Protein AF-A0AAV5YPJ4-F1 (afdb_monomer_lite)

Structure (mmCIF, N/CA/C/O backbone):
data_AF-A0AAV5YPJ4-F1
#
_entry.id   AF-A0AAV5YPJ4-F1
#
loop_
_atom_site.group_PDB
_atom_site.id
_atom_site.type_symbol
_atom_site.label_atom_id
_atom_site.label_alt_id
_atom_site.label_comp_id
_atom_site.label_asym_id
_atom_site.label_entity_id
_atom_site.label_seq_id
_atom_site.pdbx_PDB_ins_code
_atom_site.Cartn_x
_atom_site.Cartn_y
_atom_site.Cartn_z
_atom_site.occupancy
_atom_site.B_is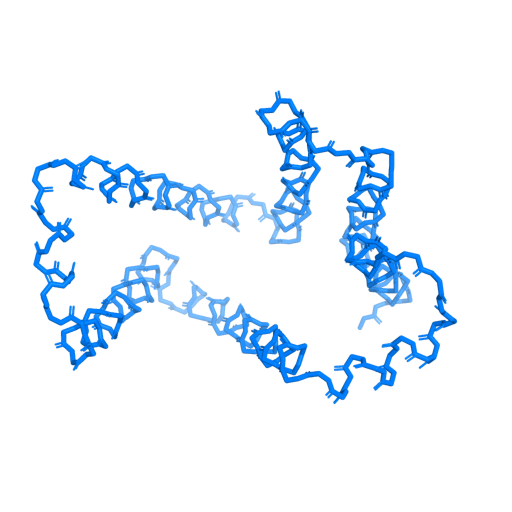o_or_equiv
_atom_site.auth_seq_id
_atom_site.auth_comp_id
_atom_site.auth_asym_id
_atom_site.auth_atom_id
_atom_site.pdbx_PDB_model_num
ATOM 1 N N . PRO A 1 1 ? 1.812 -3.650 -23.672 1.00 51.81 1 PRO A N 1
ATOM 2 C CA . PRO A 1 1 ? 2.359 -4.836 -22.966 1.00 51.81 1 PRO A CA 1
ATOM 3 C C . PRO A 1 1 ? 2.834 -5.891 -23.971 1.00 51.81 1 PRO A C 1
ATOM 5 O O . PRO A 1 1 ? 2.114 -6.160 -24.929 1.00 51.81 1 PRO A O 1
ATOM 8 N N . SER A 1 2 ? 4.025 -6.458 -23.765 1.00 66.88 2 SER A N 1
ATOM 9 C CA . SER A 1 2 ? 4.501 -7.636 -24.502 1.00 66.88 2 SER A CA 1
ATOM 10 C C . SER A 1 2 ? 3.674 -8.881 -24.120 1.00 66.88 2 SER A C 1
ATOM 12 O O . SER A 1 2 ? 2.939 -8.870 -23.126 1.00 66.88 2 SER A O 1
ATOM 14 N N . ALA A 1 3 ? 3.753 -9.963 -24.903 1.00 69.12 3 ALA A N 1
ATOM 15 C CA . ALA A 1 3 ? 2.998 -11.200 -24.648 1.00 69.12 3 ALA A CA 1
ATOM 16 C C . ALA A 1 3 ? 3.283 -11.801 -23.252 1.00 69.12 3 ALA A C 1
ATOM 18 O O . ALA A 1 3 ? 2.372 -12.289 -22.584 1.00 69.12 3 ALA A O 1
ATOM 19 N N . LEU A 1 4 ? 4.522 -11.670 -22.767 1.00 65.50 4 LEU A N 1
ATOM 20 C CA . LEU A 1 4 ? 4.935 -12.034 -21.406 1.00 65.50 4 LEU A CA 1
ATOM 21 C C . LEU A 1 4 ? 4.229 -11.199 -20.326 1.00 65.50 4 LEU A C 1
ATOM 23 O O . LEU A 1 4 ? 3.871 -11.724 -19.271 1.00 65.50 4 LEU A O 1
ATOM 27 N N . GLY A 1 5 ? 3.949 -9.925 -20.608 1.00 59.91 5 GLY A N 1
ATOM 28 C CA . GLY A 1 5 ? 3.251 -9.037 -19.682 1.00 59.91 5 GLY A CA 1
ATOM 29 C C . GLY A 1 5 ? 1.797 -9.454 -19.455 1.00 59.91 5 GLY A C 1
ATOM 30 O O . GLY A 1 5 ? 1.306 -9.416 -18.328 1.00 59.91 5 GLY A O 1
ATOM 31 N N . TRP A 1 6 ? 1.114 -9.931 -20.497 1.00 67.00 6 TRP A N 1
ATOM 32 C CA . TRP A 1 6 ? -0.244 -10.472 -20.370 1.00 67.00 6 TRP A CA 1
ATOM 33 C C . TRP A 1 6 ? -0.285 -11.773 -19.561 1.00 67.00 6 TRP A C 1
ATOM 35 O O . TRP A 1 6 ? -1.175 -11.951 -18.728 1.00 67.00 6 TRP A O 1
ATOM 45 N N . ILE A 1 7 ? 0.711 -12.646 -19.745 1.00 70.25 7 ILE A N 1
ATOM 46 C CA . ILE A 1 7 ? 0.857 -13.885 -18.966 1.00 70.25 7 ILE A CA 1
ATOM 47 C C . ILE A 1 7 ? 1.111 -13.561 -17.488 1.00 70.25 7 ILE A C 1
ATOM 49 O O . ILE A 1 7 ? 0.451 -14.122 -16.611 1.00 70.25 7 ILE A O 1
ATOM 53 N N . GLY A 1 8 ? 2.007 -12.613 -17.197 1.00 62.38 8 GLY A N 1
ATOM 54 C CA . GLY A 1 8 ? 2.295 -12.183 -15.828 1.00 62.38 8 GLY A CA 1
ATOM 55 C C . GLY A 1 8 ? 1.096 -11.522 -15.134 1.00 62.38 8 GLY A C 1
ATOM 56 O O . GLY A 1 8 ? 0.847 -11.782 -13.954 1.00 62.38 8 GLY A O 1
ATOM 57 N N . LEU A 1 9 ? 0.290 -10.745 -15.869 1.00 67.06 9 LEU A N 1
ATOM 58 C CA . LEU A 1 9 ? -0.973 -10.192 -15.367 1.00 67.06 9 LEU A CA 1
ATOM 59 C C . LEU A 1 9 ? -1.959 -11.311 -14.993 1.00 67.06 9 LEU A C 1
ATOM 61 O O . LEU A 1 9 ? -2.525 -11.297 -13.899 1.00 67.06 9 LEU A O 1
ATOM 65 N N . GLY A 1 10 ? -2.114 -12.308 -15.870 1.00 68.00 10 GLY A N 1
ATOM 66 C CA . GLY A 1 10 ? -2.970 -13.471 -15.637 1.00 68.00 10 GLY A CA 1
ATOM 67 C C . GLY A 1 10 ? -2.542 -14.289 -14.417 1.00 68.00 10 GLY A C 1
ATOM 68 O O . GLY A 1 10 ? -3.382 -14.627 -13.582 1.00 68.00 10 GLY A O 1
ATOM 69 N N . LEU A 1 11 ? -1.239 -14.545 -14.259 1.00 65.19 11 LEU A N 1
ATOM 70 C CA . LEU A 1 11 ? -0.696 -15.254 -13.095 1.00 65.19 11 LEU A CA 1
ATOM 71 C C . LEU A 1 11 ? -0.887 -14.459 -11.797 1.00 65.19 11 LEU A C 1
ATOM 73 O O . LEU A 1 11 ? -1.278 -15.024 -10.776 1.00 65.19 11 LEU A O 1
ATOM 77 N N . SER A 1 12 ? -0.649 -13.144 -11.841 1.00 63.41 12 SER A N 1
ATOM 78 C CA . SER A 1 12 ? -0.823 -12.261 -10.686 1.00 63.41 12 SER A CA 1
ATOM 79 C C . SER A 1 12 ? -2.283 -12.227 -10.229 1.00 63.41 12 SER A C 1
ATOM 81 O O . SER A 1 12 ? -2.532 -12.282 -9.028 1.00 63.41 12 SER A O 1
ATOM 83 N N . LEU A 1 13 ? -3.238 -12.172 -11.165 1.00 67.88 13 LEU A N 1
ATOM 84 C CA . LEU A 1 13 ? -4.675 -12.225 -10.875 1.00 67.88 13 LEU A CA 1
ATOM 85 C C . LEU A 1 13 ? -5.103 -13.599 -10.344 1.00 67.88 13 LEU A C 1
ATOM 87 O O . LEU A 1 13 ? -5.877 -13.687 -9.395 1.00 67.88 13 LEU A O 1
ATOM 91 N N . ALA A 1 14 ? -4.584 -14.685 -10.920 1.00 66.50 14 ALA A N 1
ATOM 92 C CA . ALA A 1 14 ? -4.878 -16.035 -10.448 1.00 66.50 14 ALA A CA 1
ATOM 93 C C . ALA A 1 14 ? -4.352 -16.269 -9.020 1.00 66.50 14 ALA A C 1
ATOM 95 O O . ALA A 1 14 ? -5.063 -16.836 -8.188 1.00 66.50 14 ALA A O 1
ATOM 96 N N . GLY A 1 15 ? -3.142 -15.785 -8.718 1.00 62.28 15 GLY A N 1
ATOM 97 C CA . GLY A 1 15 ? -2.539 -15.846 -7.387 1.00 62.28 15 GLY A CA 1
ATOM 98 C C . GLY A 1 15 ? -3.341 -15.071 -6.343 1.00 62.28 15 GLY A C 1
ATOM 99 O O . GLY A 1 15 ? -3.693 -15.634 -5.309 1.00 62.28 15 GLY A O 1
ATOM 100 N N . THR A 1 16 ? -3.714 -13.818 -6.623 1.00 64.88 16 THR A N 1
ATOM 101 C CA . THR A 1 16 ? -4.501 -12.996 -5.683 1.00 64.88 16 THR A CA 1
ATOM 102 C C . THR A 1 16 ? -5.906 -13.555 -5.449 1.00 64.88 16 THR A C 1
ATOM 104 O O . THR A 1 16 ? -6.356 -13.621 -4.305 1.00 64.88 16 THR A O 1
ATOM 107 N N . VAL A 1 17 ? -6.577 -14.052 -6.494 1.00 64.81 17 VAL A N 1
ATOM 108 C CA . VAL A 1 17 ? -7.889 -14.715 -6.371 1.00 64.81 17 VAL A CA 1
ATOM 109 C C . VAL A 1 17 ? -7.785 -16.019 -5.571 1.00 64.81 17 VAL A C 1
ATOM 111 O O . VAL A 1 17 ? -8.657 -16.313 -4.752 1.00 64.81 17 VAL A O 1
ATOM 114 N N . SER A 1 18 ? -6.707 -16.788 -5.750 1.00 62.66 18 SER A N 1
ATOM 115 C CA . SER A 1 18 ? -6.454 -18.003 -4.965 1.00 62.66 18 SER A CA 1
ATOM 116 C C . SER A 1 18 ? -6.150 -17.702 -3.492 1.00 62.66 18 SER A C 1
ATOM 118 O O . SER A 1 18 ? -6.506 -18.497 -2.621 1.00 62.66 18 SER A O 1
ATOM 120 N N . LEU A 1 19 ? -5.518 -16.559 -3.206 1.00 59.16 19 LEU A N 1
ATOM 121 C CA . LEU A 1 19 ? -5.227 -16.092 -1.847 1.00 59.16 19 LEU A CA 1
ATOM 122 C C . LEU A 1 19 ? -6.514 -15.659 -1.118 1.00 59.16 19 LEU A C 1
ATOM 124 O O . LEU A 1 19 ? -6.645 -15.872 0.084 1.00 59.16 19 LEU A O 1
ATOM 128 N N . SER A 1 20 ? -7.476 -15.097 -1.860 1.00 60.34 20 SER A N 1
ATOM 129 C CA . SER A 1 20 ? -8.754 -14.580 -1.348 1.00 60.34 20 SER A CA 1
ATOM 130 C C . SER A 1 20 ? -9.862 -15.646 -1.219 1.00 60.34 20 SER A C 1
ATOM 132 O O . SER A 1 20 ? -10.765 -15.510 -0.398 1.00 60.34 20 SER A O 1
ATOM 134 N N . GLY A 1 21 ? -9.814 -16.736 -1.994 1.00 51.88 21 GLY A N 1
ATOM 135 C CA . GLY A 1 21 ? -10.927 -17.689 -2.095 1.00 51.88 21 GLY A CA 1
ATOM 136 C C . GLY A 1 21 ? -10.887 -18.874 -1.124 1.00 51.88 21 GLY A C 1
ATOM 137 O O . GLY A 1 21 ? -10.035 -19.753 -1.263 1.00 51.88 21 GLY A O 1
ATOM 138 N N . GLY A 1 22 ? -11.863 -18.932 -0.208 1.00 47.38 22 GLY A N 1
ATOM 139 C CA . GLY A 1 22 ? -12.386 -20.159 0.414 1.00 47.38 22 GLY A CA 1
ATOM 140 C C . GLY A 1 22 ? -13.185 -21.025 -0.580 1.00 47.38 22 GLY A C 1
ATOM 141 O O . GLY A 1 22 ? -13.524 -20.576 -1.677 1.00 47.38 22 GLY A O 1
ATOM 142 N N . GLY A 1 23 ? -13.400 -22.297 -0.232 1.00 46.81 23 GLY A N 1
ATOM 143 C CA . GLY A 1 23 ? -13.840 -23.362 -1.146 1.00 46.81 23 GLY A CA 1
ATOM 144 C C . GLY A 1 23 ? -15.261 -23.240 -1.724 1.00 46.81 23 GLY A C 1
ATOM 145 O O . GLY A 1 23 ? -16.127 -22.590 -1.152 1.00 46.81 23 GLY A O 1
ATOM 146 N N . GLY A 1 24 ? -15.494 -23.926 -2.857 1.00 47.31 24 GLY A N 1
ATOM 147 C CA . GLY A 1 24 ? -16.826 -24.462 -3.191 1.00 47.31 24 GLY A CA 1
ATOM 148 C C . GLY A 1 24 ? -17.651 -23.866 -4.345 1.00 47.31 24 GLY A C 1
ATOM 149 O O . GLY A 1 24 ? -18.843 -24.134 -4.389 1.00 47.31 24 GLY A O 1
ATOM 150 N N . GLY A 1 25 ? -17.101 -23.100 -5.300 1.00 44.03 25 GLY A N 1
ATOM 151 C CA . GLY A 1 25 ? -17.899 -22.629 -6.456 1.00 44.03 25 GLY A CA 1
ATOM 152 C C . GLY A 1 25 ? -17.075 -22.235 -7.685 1.00 44.03 25 GLY A C 1
ATOM 153 O O . GLY A 1 25 ? -16.005 -21.636 -7.549 1.00 44.03 25 GLY A O 1
ATOM 154 N N . GLY A 1 26 ? -17.538 -22.590 -8.889 1.00 56.69 26 GLY A N 1
ATOM 155 C CA . GLY A 1 26 ? -16.835 -22.361 -10.164 1.00 56.69 26 GLY A CA 1
ATOM 156 C C . GLY A 1 26 ? -16.427 -20.897 -10.420 1.00 56.69 26 GLY A C 1
ATOM 157 O O . GLY A 1 26 ? -17.047 -19.966 -9.905 1.00 56.69 26 GLY A O 1
ATOM 158 N N . ARG A 1 27 ? -15.370 -20.683 -11.228 1.00 59.31 27 ARG A N 1
ATOM 159 C CA . ARG A 1 27 ? -14.720 -19.364 -11.446 1.00 59.31 27 ARG A CA 1
ATOM 160 C C . ARG A 1 27 ? -15.693 -18.265 -11.903 1.00 59.31 27 ARG A C 1
ATOM 162 O O . ARG A 1 27 ? -15.619 -17.150 -11.396 1.00 59.31 27 ARG A O 1
ATOM 169 N N . LEU A 1 28 ? -16.631 -18.584 -12.799 1.00 56.44 28 LEU A N 1
ATOM 170 C CA . LEU A 1 28 ? -17.643 -17.634 -13.288 1.00 56.44 28 LEU A CA 1
ATOM 171 C C . LEU A 1 28 ? -18.711 -17.286 -12.239 1.00 56.44 28 LEU A C 1
ATOM 173 O O . LEU A 1 28 ? -19.116 -16.130 -12.142 1.00 56.44 28 LEU A O 1
ATOM 177 N N . GLY A 1 29 ? -19.130 -18.253 -11.417 1.00 57.62 29 GLY A N 1
ATOM 178 C CA . GLY A 1 29 ? -20.077 -18.012 -10.322 1.00 57.62 29 GLY A CA 1
ATOM 179 C C . GLY A 1 29 ? -19.482 -17.119 -9.232 1.00 57.62 29 GLY A C 1
ATOM 180 O O . GLY A 1 29 ? -20.162 -16.241 -8.711 1.00 57.62 29 GLY A O 1
ATOM 181 N N . ARG A 1 30 ? -18.180 -17.273 -8.954 1.00 61.81 30 ARG A N 1
ATOM 182 C CA . ARG A 1 30 ? -17.435 -16.411 -8.024 1.00 61.81 30 ARG A CA 1
ATOM 183 C C . ARG A 1 30 ? -17.273 -14.979 -8.532 1.00 61.81 30 ARG A C 1
ATOM 185 O O . ARG A 1 30 ? -17.474 -14.054 -7.754 1.00 61.81 30 ARG A O 1
ATOM 192 N N . LEU A 1 31 ? -16.962 -14.789 -9.817 1.00 61.84 31 LEU A N 1
ATOM 193 C CA . LEU A 1 31 ? -16.889 -13.454 -10.427 1.00 61.84 31 LEU A CA 1
ATOM 194 C C . LEU A 1 31 ? -18.243 -12.741 -10.366 1.00 61.84 31 LEU A C 1
ATOM 196 O O . LEU A 1 31 ? -18.314 -11.592 -9.946 1.00 61.84 31 LEU A O 1
ATOM 200 N N . ARG A 1 32 ? -19.333 -13.439 -10.697 1.00 60.00 32 ARG A N 1
ATOM 201 C CA . ARG A 1 32 ? -20.683 -12.863 -10.625 1.00 60.00 32 ARG A CA 1
ATOM 202 C C . ARG A 1 32 ? -21.111 -12.552 -9.184 1.00 60.00 32 ARG A C 1
ATOM 204 O O . ARG A 1 32 ? -21.736 -11.525 -8.947 1.00 60.00 32 ARG A O 1
ATOM 211 N N . ALA A 1 33 ? -20.728 -13.393 -8.221 1.00 61.75 33 ALA A N 1
ATOM 212 C CA . ALA A 1 33 ? -20.980 -13.163 -6.798 1.00 61.75 33 ALA A CA 1
ATOM 213 C C . ALA A 1 33 ? -20.145 -12.008 -6.210 1.00 61.75 33 ALA A C 1
ATOM 215 O O . ALA A 1 33 ? -20.630 -11.312 -5.323 1.00 61.75 33 ALA A O 1
ATOM 216 N N . LEU A 1 34 ? -18.926 -11.772 -6.713 1.00 62.06 34 LEU A N 1
ATOM 217 C CA . LEU A 1 34 ? -18.099 -10.614 -6.350 1.00 62.06 34 LEU A CA 1
ATOM 218 C C . LEU A 1 34 ? -18.780 -9.301 -6.750 1.00 62.06 34 LEU A C 1
ATOM 220 O O . LEU A 1 34 ? -18.903 -8.413 -5.919 1.00 62.06 34 LEU A O 1
ATOM 224 N N . PHE A 1 35 ? -19.317 -9.202 -7.970 1.00 65.38 35 PHE A N 1
ATOM 225 C CA . PHE A 1 35 ? -20.048 -8.003 -8.410 1.00 65.38 35 PHE A CA 1
ATOM 226 C C . PHE A 1 35 ? -21.388 -7.782 -7.690 1.00 65.38 35 PHE A C 1
ATOM 228 O O . PHE A 1 35 ? -21.948 -6.694 -7.766 1.00 65.38 35 PHE A O 1
ATOM 235 N N . SER A 1 36 ? -21.902 -8.788 -6.978 1.00 67.19 36 SER A N 1
ATOM 236 C CA . SER A 1 36 ? -23.133 -8.673 -6.191 1.00 67.19 36 SER A CA 1
ATOM 237 C C . SER A 1 36 ? -22.892 -8.237 -4.741 1.00 67.19 36 SER A C 1
ATOM 239 O O . SER A 1 36 ? -23.856 -7.928 -4.041 1.00 67.19 36 SER A O 1
ATOM 241 N N . ARG A 1 37 ? -21.641 -8.246 -4.257 1.00 68.81 37 ARG A N 1
ATOM 242 C CA . ARG A 1 37 ? -21.294 -7.882 -2.876 1.00 68.81 37 ARG A CA 1
ATOM 243 C C . ARG A 1 37 ? -20.768 -6.454 -2.821 1.00 68.81 37 ARG A C 1
ATOM 245 O O . ARG A 1 37 ? -19.800 -6.126 -3.500 1.00 68.81 37 ARG A O 1
ATOM 252 N N . ARG A 1 38 ? -21.369 -5.626 -1.965 1.00 70.44 38 ARG A N 1
ATOM 253 C CA . ARG A 1 38 ? -20.996 -4.213 -1.805 1.00 70.44 38 ARG A CA 1
ATOM 254 C C . ARG A 1 38 ? -19.538 -4.052 -1.359 1.00 70.44 38 ARG A C 1
ATOM 256 O O . ARG A 1 38 ? -18.799 -3.334 -2.014 1.00 70.44 38 ARG A O 1
ATOM 263 N N . ASP A 1 39 ? -19.089 -4.865 -0.404 1.00 68.62 39 ASP A N 1
ATOM 264 C CA . ASP A 1 39 ? -17.697 -4.872 0.079 1.00 68.62 39 ASP A CA 1
ATOM 265 C C . ASP A 1 39 ? -16.675 -5.191 -1.028 1.00 68.62 39 ASP A C 1
ATOM 267 O O . ASP A 1 39 ? -15.555 -4.682 -1.040 1.00 68.62 39 ASP A O 1
ATOM 271 N N . ALA A 1 40 ? -17.052 -6.046 -1.984 1.00 66.69 40 ALA A N 1
ATOM 272 C CA . ALA A 1 40 ? -16.196 -6.395 -3.113 1.00 66.69 40 ALA A CA 1
ATOM 273 C C . ALA A 1 40 ? -16.149 -5.275 -4.163 1.00 66.69 40 ALA A C 1
ATOM 275 O O . ALA A 1 40 ? -15.104 -5.067 -4.780 1.00 66.69 40 ALA A O 1
ATOM 276 N N . LEU A 1 41 ? -17.247 -4.535 -4.341 1.00 72.56 41 LEU A N 1
ATOM 277 C CA . LEU A 1 41 ? -17.272 -3.327 -5.167 1.00 72.56 41 LEU A CA 1
ATOM 278 C C . LEU A 1 41 ? -16.463 -2.195 -4.525 1.00 72.56 41 LEU A C 1
ATOM 280 O O . LEU A 1 41 ? -15.727 -1.520 -5.238 1.00 72.56 41 LEU A O 1
ATOM 284 N N . ASP A 1 42 ? -16.520 -2.043 -3.201 1.00 73.62 42 ASP A N 1
ATOM 285 C CA . ASP A 1 42 ? -15.703 -1.071 -2.465 1.00 73.62 42 ASP A CA 1
ATOM 286 C C . ASP A 1 42 ? -14.210 -1.402 -2.593 1.00 73.62 42 ASP A C 1
ATOM 288 O O . ASP A 1 42 ? -13.398 -0.527 -2.893 1.00 73.62 42 ASP A O 1
ATOM 292 N N . ALA A 1 43 ? -13.839 -2.681 -2.470 1.00 69.62 43 ALA A N 1
ATOM 293 C CA . ALA A 1 43 ? -12.469 -3.137 -2.695 1.00 69.62 43 ALA A CA 1
ATOM 294 C C . ALA A 1 43 ? -12.006 -2.935 -4.150 1.00 69.62 43 ALA A C 1
ATOM 296 O O . ALA A 1 43 ? -10.854 -2.568 -4.386 1.00 69.62 43 ALA A O 1
ATOM 297 N N . LEU A 1 44 ? -12.888 -3.149 -5.133 1.00 71.38 44 LEU A N 1
ATOM 298 C CA . LEU A 1 44 ? -12.590 -2.906 -6.546 1.00 71.38 44 LEU A CA 1
ATOM 299 C C . LEU A 1 44 ? -12.419 -1.408 -6.833 1.00 71.38 44 LEU A C 1
ATOM 301 O O . LEU A 1 44 ? -11.478 -1.022 -7.526 1.00 71.38 44 LEU A O 1
ATOM 305 N N . GLY A 1 45 ? -13.290 -0.572 -6.267 1.00 72.38 45 GLY A N 1
ATOM 306 C CA . GLY A 1 45 ? -13.180 0.882 -6.324 1.00 72.38 45 GLY A CA 1
ATOM 307 C C . GLY A 1 45 ? -11.866 1.355 -5.710 1.00 72.38 45 GLY A C 1
ATOM 308 O O . GLY A 1 45 ? -11.109 2.075 -6.357 1.00 72.38 45 GLY A O 1
ATOM 309 N N . ALA A 1 46 ? -11.532 0.868 -4.513 1.00 73.56 46 ALA A N 1
ATOM 310 C CA . ALA A 1 46 ? -10.258 1.151 -3.861 1.00 73.56 46 ALA A CA 1
ATOM 311 C C . ALA A 1 46 ? -9.067 0.716 -4.725 1.00 73.56 46 ALA A C 1
ATOM 313 O O . ALA A 1 46 ? -8.131 1.490 -4.900 1.00 73.56 46 ALA A O 1
ATOM 314 N N . ALA A 1 47 ? -9.105 -0.478 -5.324 1.00 68.94 47 ALA A N 1
ATOM 315 C CA . ALA A 1 47 ? -8.042 -0.955 -6.206 1.00 68.94 47 ALA A CA 1
ATOM 316 C C . ALA A 1 47 ? -7.871 -0.070 -7.452 1.00 68.94 47 ALA A C 1
ATOM 318 O O . ALA A 1 47 ? -6.740 0.213 -7.851 1.00 68.94 47 ALA A O 1
ATOM 319 N N . PHE A 1 48 ? -8.971 0.401 -8.045 1.00 74.88 48 PHE A N 1
ATOM 320 C CA . PHE A 1 48 ? -8.938 1.333 -9.170 1.00 74.88 48 PHE A CA 1
ATOM 321 C C . PHE A 1 48 ? -8.321 2.679 -8.770 1.00 74.88 48 PHE A C 1
ATOM 323 O O . PHE A 1 48 ? -7.375 3.133 -9.414 1.00 74.88 48 PHE A O 1
ATOM 330 N N . PHE A 1 49 ? -8.800 3.286 -7.679 1.00 74.19 49 PHE A N 1
ATOM 331 C CA . PHE A 1 49 ? -8.276 4.564 -7.193 1.00 74.19 49 PHE A CA 1
ATOM 332 C C . PHE A 1 49 ? -6.815 4.463 -6.758 1.00 74.19 49 PHE A C 1
ATOM 334 O O . PHE A 1 49 ? -6.034 5.348 -7.087 1.00 74.19 49 PHE A O 1
ATOM 341 N N . LEU A 1 50 ? -6.415 3.374 -6.096 1.00 70.62 50 LEU A N 1
ATOM 342 C CA . LEU A 1 50 ? -5.018 3.119 -5.734 1.00 70.62 50 LEU A CA 1
ATOM 343 C C . LEU A 1 50 ? -4.134 2.926 -6.972 1.00 70.62 50 LEU A C 1
ATOM 345 O O . LEU A 1 50 ? -3.005 3.410 -7.000 1.00 70.62 50 LEU A O 1
ATOM 349 N N . GLY A 1 51 ? -4.636 2.256 -8.013 1.00 67.00 51 GLY A N 1
ATOM 350 C CA . GLY A 1 51 ? -3.928 2.116 -9.286 1.00 67.00 51 GLY A CA 1
ATOM 351 C C . GLY A 1 51 ? -3.741 3.455 -10.005 1.00 67.00 51 GLY A C 1
ATOM 352 O O . GLY A 1 51 ? -2.650 3.749 -10.491 1.00 67.00 51 GLY A O 1
ATOM 353 N N . PHE A 1 52 ? -4.785 4.286 -10.032 1.00 73.88 52 PHE A N 1
ATOM 354 C CA . PHE A 1 52 ? -4.718 5.640 -10.578 1.00 73.88 52 PHE A CA 1
ATOM 355 C C . PHE A 1 52 ? -3.768 6.531 -9.768 1.00 73.88 52 PHE A C 1
ATOM 357 O O . PHE A 1 52 ? -2.903 7.191 -10.343 1.00 73.88 52 PHE A O 1
ATOM 364 N N . LEU A 1 53 ? -3.870 6.488 -8.436 1.00 74.25 53 LEU A N 1
ATOM 365 C CA . LEU A 1 53 ? -2.994 7.214 -7.523 1.00 74.25 53 LEU A CA 1
ATOM 366 C C . LEU A 1 53 ? -1.530 6.836 -7.753 1.00 74.25 53 LEU A C 1
ATOM 368 O O . LEU A 1 53 ? -0.707 7.727 -7.880 1.00 74.25 53 LEU A O 1
ATOM 372 N N . ALA A 1 54 ? -1.211 5.555 -7.950 1.00 67.62 54 ALA A N 1
ATOM 373 C CA . ALA A 1 54 ? 0.156 5.124 -8.247 1.00 67.62 54 ALA A CA 1
ATOM 374 C C . ALA A 1 54 ? 0.718 5.723 -9.557 1.00 67.62 54 ALA A C 1
ATOM 376 O O . ALA A 1 54 ? 1.924 5.966 -9.670 1.00 67.62 54 ALA A O 1
ATOM 377 N N . ALA A 1 55 ? -0.131 5.973 -10.561 1.00 70.69 55 ALA A N 1
ATOM 378 C CA . ALA A 1 55 ? 0.280 6.655 -11.789 1.00 70.69 55 ALA A CA 1
ATOM 379 C C . ALA A 1 55 ? 0.527 8.155 -11.549 1.00 70.69 55 ALA A C 1
ATOM 381 O O . ALA A 1 55 ? 1.518 8.702 -12.043 1.00 70.69 55 ALA A O 1
ATOM 382 N N . VAL A 1 56 ? -0.335 8.796 -10.753 1.00 73.50 56 VAL A N 1
ATOM 383 C CA . VAL A 1 56 ? -0.168 10.189 -10.309 1.00 73.50 56 VAL A CA 1
ATOM 384 C C . VAL A 1 56 ? 1.093 10.340 -9.455 1.00 73.50 56 VAL A C 1
ATOM 386 O O . VAL A 1 56 ? 1.872 11.259 -9.699 1.00 73.50 56 VAL A O 1
ATOM 389 N N . ASP A 1 57 ? 1.357 9.396 -8.550 1.00 68.50 57 ASP A N 1
ATOM 390 C CA . ASP A 1 57 ? 2.543 9.353 -7.694 1.00 68.50 57 ASP A CA 1
ATOM 391 C C . ASP A 1 57 ? 3.823 9.343 -8.516 1.00 68.50 57 ASP A C 1
ATOM 393 O O . ASP A 1 57 ? 4.739 10.132 -8.282 1.00 68.50 57 ASP A O 1
ATOM 397 N N . ARG A 1 58 ? 3.874 8.486 -9.539 1.00 68.44 58 ARG A N 1
ATOM 398 C CA . ARG A 1 58 ? 5.019 8.431 -10.448 1.00 68.44 58 ARG A CA 1
ATOM 399 C C . ARG A 1 58 ? 5.199 9.743 -11.208 1.00 68.44 58 ARG A C 1
ATOM 401 O O . ARG A 1 58 ? 6.325 10.217 -11.340 1.00 68.44 58 ARG A O 1
ATOM 408 N N . TYR A 1 59 ? 4.116 10.317 -11.725 1.00 73.50 59 TYR A N 1
ATOM 409 C CA . TYR A 1 59 ? 4.171 11.586 -12.449 1.00 73.50 59 TYR A CA 1
ATOM 410 C C . TYR A 1 59 ? 4.649 12.737 -11.548 1.00 73.50 59 TYR A C 1
ATOM 412 O O . TYR A 1 59 ? 5.525 13.506 -11.943 1.00 73.50 59 TYR A O 1
ATOM 420 N N . GLY A 1 60 ? 4.127 12.822 -10.323 1.00 68.12 60 GLY A N 1
ATOM 421 C CA . GLY A 1 60 ? 4.512 13.823 -9.332 1.00 68.12 60 GLY A CA 1
ATOM 422 C C . GLY A 1 60 ? 5.966 13.676 -8.886 1.00 68.12 60 GLY A C 1
ATOM 423 O O . GLY A 1 60 ? 6.719 14.650 -8.929 1.00 68.12 60 GLY A O 1
ATOM 424 N N . ALA A 1 61 ? 6.403 12.456 -8.564 1.00 67.06 61 ALA A N 1
ATOM 425 C CA . ALA A 1 61 ? 7.782 12.179 -8.162 1.00 67.06 61 ALA A CA 1
ATOM 426 C C . ALA A 1 61 ? 8.812 12.570 -9.239 1.00 67.06 61 ALA A C 1
ATOM 428 O O . ALA A 1 61 ? 9.890 13.059 -8.904 1.00 67.06 61 ALA A O 1
ATOM 429 N N . LEU A 1 62 ? 8.476 12.408 -10.526 1.00 72.38 62 LEU A N 1
ATOM 430 C CA . LEU A 1 62 ? 9.342 12.802 -11.644 1.00 72.38 62 LEU A CA 1
ATOM 431 C C . LEU A 1 62 ? 9.387 14.321 -11.884 1.00 72.38 62 LEU A C 1
ATOM 433 O O . LEU A 1 62 ? 10.367 14.813 -12.434 1.00 72.38 62 LEU A O 1
ATOM 437 N N . ARG A 1 63 ? 8.342 15.066 -11.502 1.00 76.38 63 ARG A N 1
ATOM 438 C CA . ARG A 1 63 ? 8.218 16.512 -11.767 1.00 76.38 63 ARG A CA 1
ATOM 439 C C . ARG A 1 63 ? 8.792 17.389 -10.657 1.00 76.38 63 ARG A C 1
ATOM 441 O O . ARG A 1 63 ? 9.440 18.382 -10.961 1.00 76.38 63 ARG A O 1
ATOM 448 N N . ILE A 1 64 ? 8.519 17.054 -9.396 1.00 74.12 64 ILE A N 1
ATOM 449 C CA . ILE A 1 64 ? 8.874 17.891 -8.232 1.00 74.12 64 ILE A CA 1
ATOM 450 C C . ILE A 1 64 ? 9.919 17.248 -7.313 1.00 74.12 64 ILE A C 1
ATOM 452 O O . ILE A 1 64 ? 10.306 17.830 -6.299 1.00 74.12 64 ILE A O 1
ATOM 456 N N . GLY A 1 65 ? 10.407 16.066 -7.689 1.00 70.69 65 GLY A N 1
ATOM 457 C CA . GLY A 1 65 ? 11.373 15.297 -6.921 1.00 70.69 65 GLY A CA 1
ATOM 458 C C . GLY A 1 65 ? 10.697 14.374 -5.895 1.00 70.69 65 GLY A C 1
ATOM 459 O O . GLY A 1 65 ? 9.686 14.748 -5.291 1.00 70.69 65 GLY A O 1
ATOM 460 N N . PRO A 1 66 ? 11.254 13.174 -5.647 1.00 68.19 66 PRO A N 1
ATOM 461 C CA . PRO A 1 66 ? 10.658 12.199 -4.738 1.00 68.19 66 PRO A CA 1
ATOM 462 C C . PRO A 1 66 ? 10.423 12.683 -3.293 1.00 68.19 66 PRO A C 1
ATOM 464 O O . PRO A 1 66 ? 9.324 12.458 -2.787 1.00 68.19 66 PRO A O 1
ATOM 467 N N . PRO A 1 67 ? 11.367 13.365 -2.608 1.00 70.31 67 PRO A N 1
ATOM 468 C CA . PRO A 1 67 ? 11.143 13.773 -1.219 1.00 70.31 67 PRO A CA 1
ATOM 469 C C . PRO A 1 67 ? 10.067 14.860 -1.102 1.00 70.31 67 PRO A C 1
ATOM 471 O O . PRO A 1 67 ? 9.215 14.784 -0.220 1.00 70.31 67 PRO A O 1
ATOM 474 N N . SER A 1 68 ? 10.044 15.823 -2.027 1.00 73.44 68 SER A N 1
ATOM 475 C CA . SER A 1 68 ? 9.040 16.891 -2.060 1.00 73.44 68 SER A CA 1
ATOM 476 C C . SER A 1 68 ? 7.641 16.338 -2.334 1.00 73.44 68 SER A C 1
ATOM 478 O O . SER A 1 68 ? 6.681 16.727 -1.672 1.00 73.44 68 SER A O 1
ATOM 480 N N . TYR A 1 69 ? 7.526 15.381 -3.264 1.00 74.94 69 TYR A N 1
ATOM 481 C CA . TYR A 1 69 ? 6.255 14.724 -3.561 1.00 74.94 69 TYR A CA 1
ATOM 482 C C . TYR A 1 69 ? 5.701 13.972 -2.348 1.00 74.94 69 TYR A C 1
ATOM 484 O O . TYR A 1 69 ? 4.531 14.137 -2.015 1.00 74.94 69 TYR A O 1
ATOM 492 N N . LEU A 1 70 ? 6.537 13.193 -1.654 1.00 72.19 70 LEU A N 1
ATOM 493 C CA . LEU A 1 70 ? 6.111 12.447 -0.469 1.00 72.19 70 LEU A CA 1
ATOM 494 C C . LEU A 1 70 ? 5.602 13.366 0.641 1.00 72.19 70 LEU A C 1
ATOM 496 O O . LEU A 1 70 ? 4.583 13.059 1.254 1.00 72.19 70 LEU A O 1
ATOM 500 N N . VAL A 1 7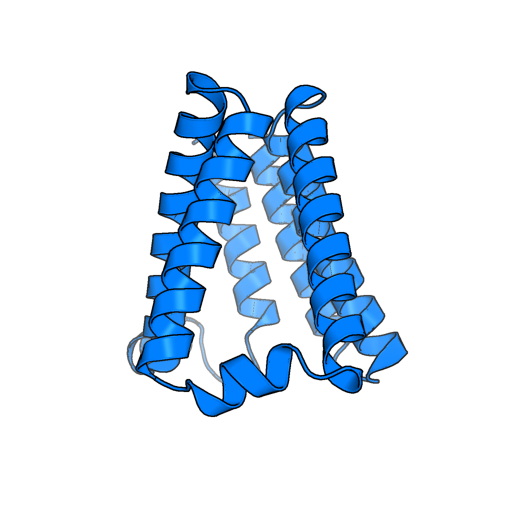1 ? 6.279 14.491 0.886 1.00 79.12 71 VAL A N 1
ATOM 501 C CA . VAL A 1 71 ? 5.851 15.466 1.900 1.00 79.12 71 VAL A CA 1
ATOM 502 C C . VAL A 1 71 ? 4.498 16.071 1.527 1.00 79.12 71 VAL A C 1
ATOM 504 O O . VAL A 1 71 ? 3.607 16.129 2.3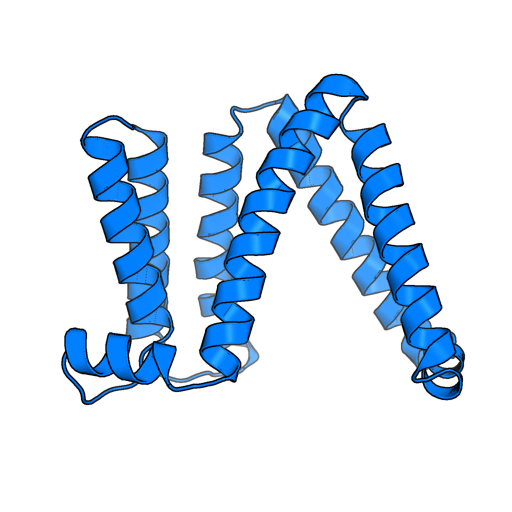72 1.00 79.12 71 VAL A O 1
ATOM 507 N N . CYS A 1 72 ? 4.300 16.461 0.265 1.00 77.75 72 CYS A N 1
ATOM 508 C CA . CYS A 1 72 ? 3.024 17.009 -0.192 1.00 77.75 72 CYS A CA 1
ATOM 509 C C . CYS A 1 72 ? 1.894 15.968 -0.170 1.00 77.75 72 CYS A C 1
ATOM 511 O O . CYS A 1 72 ? 0.800 16.268 0.305 1.00 77.75 72 CYS A O 1
ATOM 513 N N . ALA A 1 73 ? 2.145 14.749 -0.649 1.00 76.06 73 ALA A N 1
ATOM 514 C CA . ALA A 1 73 ? 1.142 13.692 -0.736 1.00 76.06 73 ALA A CA 1
ATOM 515 C C . ALA A 1 73 ? 0.744 13.168 0.651 1.00 76.06 73 ALA A C 1
ATOM 517 O O . ALA A 1 73 ? -0.443 13.121 0.974 1.00 76.06 73 ALA A O 1
ATOM 518 N N . HIS A 1 74 ? 1.717 12.834 1.505 1.00 77.69 74 HIS A N 1
ATOM 519 C CA . HIS A 1 74 ? 1.432 12.371 2.864 1.00 77.69 74 HIS A CA 1
ATOM 520 C C . HIS A 1 74 ? 0.939 13.500 3.769 1.00 77.69 74 HIS A C 1
ATOM 522 O O . HIS A 1 74 ? 0.052 13.260 4.582 1.00 77.69 74 HIS A O 1
ATOM 528 N N . GLY A 1 75 ? 1.443 14.726 3.606 1.00 79.81 75 GLY A N 1
ATOM 529 C CA . GLY A 1 75 ? 0.940 15.898 4.325 1.00 79.81 75 GLY A CA 1
ATOM 530 C C . GLY A 1 75 ? -0.502 16.234 3.945 1.00 79.81 75 GLY A C 1
ATOM 531 O O . GLY A 1 75 ? -1.335 16.455 4.821 1.00 79.81 75 GLY A O 1
ATOM 532 N N . GLY A 1 76 ? -0.830 16.187 2.650 1.00 81.88 76 GLY A N 1
ATOM 533 C CA . GLY A 1 76 ? -2.195 16.368 2.158 1.00 81.88 76 GLY A CA 1
ATOM 534 C C . GLY A 1 76 ? -3.139 15.270 2.648 1.00 81.88 76 GLY A C 1
ATOM 535 O O . GLY A 1 76 ? -4.208 15.571 3.178 1.00 81.88 76 GLY A O 1
ATOM 536 N N . ALA A 1 77 ? -2.726 14.003 2.550 1.00 81.06 77 ALA A N 1
ATOM 537 C CA . ALA A 1 77 ? -3.502 12.873 3.059 1.00 81.06 77 ALA A CA 1
ATOM 538 C C . ALA A 1 77 ? -3.725 12.965 4.577 1.00 81.06 77 ALA A C 1
ATOM 540 O O . ALA A 1 77 ? -4.842 12.743 5.038 1.00 81.06 77 ALA A O 1
ATOM 541 N N . ALA A 1 78 ? -2.699 13.346 5.345 1.00 81.75 78 ALA A N 1
ATOM 542 C CA . ALA A 1 78 ? -2.811 13.565 6.784 1.00 81.75 78 ALA A CA 1
ATOM 543 C C . ALA A 1 78 ? -3.770 14.718 7.109 1.00 81.75 78 ALA A C 1
ATOM 545 O O . ALA A 1 78 ? -4.592 14.583 8.010 1.00 81.75 78 ALA A O 1
ATOM 546 N N . GLY A 1 79 ? -3.718 15.818 6.352 1.00 84.31 79 GLY A N 1
ATOM 547 C CA . GLY A 1 79 ? -4.633 16.949 6.512 1.00 84.31 79 GLY A CA 1
ATOM 548 C C . GLY A 1 79 ? -6.089 16.561 6.262 1.00 84.31 79 GLY A C 1
ATOM 549 O O . GLY A 1 79 ? -6.952 16.832 7.094 1.00 84.31 79 GLY A O 1
ATOM 550 N N . VAL A 1 80 ? -6.367 15.864 5.157 1.00 83.81 80 VAL A N 1
ATOM 551 C CA . VAL A 1 80 ? -7.722 15.381 4.842 1.00 83.81 80 VAL A CA 1
ATOM 552 C C . VAL A 1 80 ? -8.197 14.369 5.885 1.00 83.81 80 VAL A C 1
ATOM 554 O O . VAL A 1 80 ? -9.316 14.486 6.378 1.00 83.81 80 VAL A O 1
ATOM 557 N N . ALA A 1 81 ? -7.351 13.412 6.274 1.00 82.56 81 ALA A N 1
ATOM 558 C CA . ALA A 1 81 ? -7.686 12.429 7.301 1.00 82.56 81 ALA A CA 1
ATOM 559 C C . ALA A 1 81 ? -7.962 13.088 8.662 1.00 82.56 81 ALA A C 1
ATOM 561 O O . ALA A 1 81 ? -8.912 12.702 9.338 1.00 82.56 81 ALA A O 1
ATOM 562 N N . ALA A 1 82 ? -7.190 14.111 9.041 1.00 82.38 82 ALA A N 1
ATOM 563 C CA . ALA A 1 82 ? -7.414 14.879 10.262 1.00 82.38 82 ALA A CA 1
ATOM 564 C C . ALA A 1 82 ? -8.731 15.663 10.208 1.00 82.38 82 ALA A C 1
ATOM 566 O O . ALA A 1 82 ? -9.488 15.636 11.173 1.00 82.38 82 ALA A O 1
ATOM 567 N N . LEU A 1 83 ? -9.049 16.306 9.079 1.00 86.00 83 LEU A N 1
ATOM 568 C CA . LEU A 1 83 ? -10.325 17.005 8.892 1.00 86.00 83 LEU A CA 1
ATOM 569 C C . LEU A 1 83 ? -11.515 16.050 9.002 1.00 86.00 83 LEU A C 1
ATOM 571 O O . LEU A 1 83 ? -12.482 16.355 9.697 1.00 86.00 83 LEU A O 1
ATOM 575 N N . VAL A 1 84 ? -11.430 14.880 8.365 1.00 86.38 84 VAL A N 1
ATOM 576 C CA . VAL A 1 84 ? -12.462 13.843 8.469 1.00 86.38 84 VAL A CA 1
ATOM 577 C C . VAL A 1 84 ? -12.587 13.368 9.914 1.00 86.38 84 VAL A C 1
ATOM 579 O O . VAL A 1 84 ? -13.688 13.376 10.452 1.00 86.38 84 VAL A O 1
ATOM 582 N N . ALA A 1 85 ? -11.477 13.035 10.576 1.00 83.94 85 ALA A N 1
ATOM 583 C CA . ALA A 1 85 ? -11.485 12.569 11.959 1.00 83.94 85 ALA A CA 1
ATOM 584 C C . ALA A 1 85 ? -12.058 13.612 12.932 1.00 83.94 85 ALA A C 1
ATOM 586 O O . ALA A 1 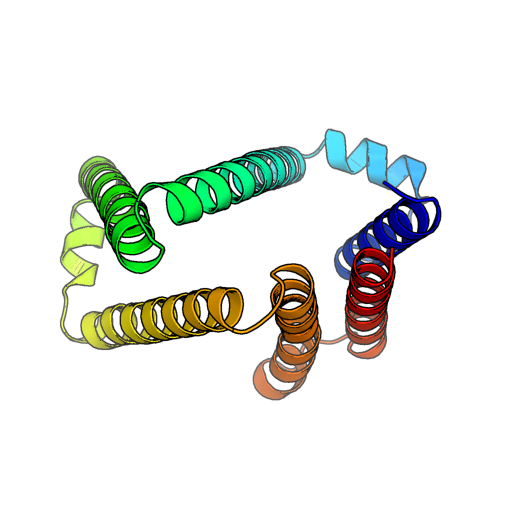85 ? -12.804 13.248 13.841 1.00 83.94 85 ALA A O 1
ATOM 587 N N . LEU A 1 86 ? -11.763 14.899 12.724 1.00 84.94 86 LEU A N 1
ATOM 588 C CA . LEU A 1 86 ? -12.333 16.007 13.492 1.00 84.94 86 LEU A CA 1
ATOM 589 C C . LEU A 1 86 ? -13.835 16.184 13.228 1.00 84.94 86 LEU A C 1
ATOM 591 O O . LEU A 1 86 ? -14.579 16.485 14.157 1.00 84.94 86 LEU A O 1
ATOM 595 N N . ALA A 1 87 ? -14.291 15.973 11.991 1.00 86.88 87 ALA A N 1
ATOM 596 C CA . ALA A 1 87 ? -15.697 16.108 11.618 1.00 86.88 87 ALA A CA 1
ATOM 597 C C . ALA A 1 87 ? -16.563 14.919 12.071 1.00 86.88 87 ALA A C 1
ATOM 599 O O . ALA A 1 87 ? -17.714 15.114 12.457 1.00 86.88 87 ALA A O 1
ATOM 600 N N . THR A 1 88 ? -16.036 13.691 12.035 1.00 86.69 88 THR A N 1
ATOM 601 C CA . THR A 1 88 ? -16.811 12.471 12.325 1.00 86.69 88 THR A CA 1
ATOM 602 C C . THR A 1 88 ? -16.614 11.950 13.742 1.00 86.69 88 THR A C 1
ATOM 604 O O . THR A 1 88 ? -17.537 11.398 14.335 1.00 86.69 88 THR A O 1
ATOM 607 N N . THR A 1 89 ? -15.409 12.088 14.295 1.0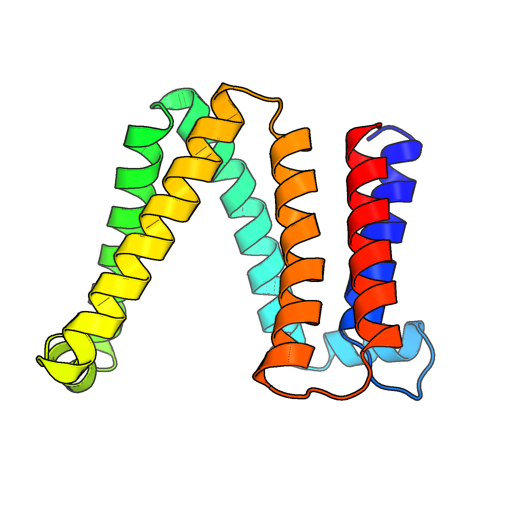0 84.44 89 THR A N 1
ATOM 608 C CA . THR A 1 89 ? -14.992 11.441 15.551 1.00 84.44 89 THR A CA 1
ATOM 609 C C . THR A 1 89 ? -14.044 12.331 16.373 1.00 84.44 89 THR A C 1
ATOM 611 O O . THR A 1 89 ? -12.945 11.899 16.732 1.00 84.44 89 THR A O 1
ATOM 614 N N . PRO A 1 90 ? -14.447 13.566 16.731 1.00 79.94 90 PRO A N 1
ATOM 615 C CA . PRO A 1 90 ? -13.559 14.535 17.382 1.00 79.94 90 PRO A CA 1
ATOM 616 C C . PRO A 1 90 ? -13.021 14.053 18.738 1.00 79.94 90 PRO A C 1
ATOM 618 O O . PRO A 1 90 ? -11.882 14.345 19.095 1.00 79.94 90 PRO A O 1
ATOM 621 N N . ARG A 1 91 ? -13.813 13.268 19.485 1.00 78.06 91 ARG A N 1
ATOM 622 C CA . ARG A 1 91 ? -13.391 12.692 20.776 1.00 78.06 91 ARG A CA 1
ATOM 623 C C . ARG A 1 91 ? -12.307 11.620 20.608 1.00 78.06 91 ARG A C 1
ATOM 625 O O . ARG A 1 91 ? -11.291 11.688 21.289 1.00 78.06 91 ARG A O 1
ATOM 632 N N . GLY A 1 92 ? -12.467 10.708 19.644 1.00 76.81 92 GLY A N 1
ATOM 633 C CA . GLY A 1 92 ? -11.464 9.679 19.330 1.00 76.81 92 GLY A CA 1
ATOM 634 C C . GLY A 1 92 ? -10.171 10.254 18.736 1.00 76.81 92 GLY A C 1
ATOM 635 O O . GLY A 1 92 ? -9.081 9.729 18.964 1.00 76.81 92 GLY A O 1
ATOM 636 N N . PHE A 1 93 ? -10.265 11.386 18.030 1.00 77.38 93 PHE A N 1
ATOM 637 C CA . PHE A 1 93 ? -9.088 12.128 17.579 1.00 77.38 93 PHE A CA 1
ATOM 638 C C . PHE A 1 93 ? -8.277 12.672 18.765 1.00 77.38 93 PHE A C 1
ATOM 640 O O . PHE A 1 93 ? -7.064 12.493 18.803 1.00 77.38 93 PHE A O 1
ATOM 647 N N . GLY A 1 94 ? -8.936 13.251 19.776 1.00 75.25 94 GLY A N 1
ATOM 648 C CA . GLY A 1 94 ? -8.274 13.684 21.014 1.00 75.25 94 GLY A CA 1
ATOM 649 C C . GLY A 1 94 ? -7.651 12.526 21.805 1.00 75.25 94 GLY A C 1
ATOM 650 O O . GLY A 1 94 ? -6.516 12.626 22.268 1.00 75.25 94 GLY A O 1
ATOM 651 N N . GLU A 1 95 ? -8.344 11.388 21.894 1.00 80.56 95 GLU A N 1
ATOM 652 C CA . GLU A 1 95 ? -7.829 10.172 22.546 1.00 80.56 95 GLU A CA 1
ATOM 653 C C . GLU A 1 95 ? -6.590 9.591 21.848 1.00 80.56 95 GLU A C 1
ATOM 655 O O . GLU A 1 95 ? -5.744 8.968 22.495 1.00 80.56 95 GLU A O 1
ATOM 660 N N . SER A 1 96 ? -6.424 9.841 20.547 1.00 72.81 96 SER A N 1
ATOM 661 C CA . SER A 1 96 ? -5.243 9.408 19.787 1.00 72.81 96 SER A CA 1
ATOM 662 C C . SER A 1 96 ? -3.954 10.101 20.250 1.00 72.81 96 SER A C 1
ATOM 664 O O . SER A 1 96 ? -2.872 9.537 20.100 1.00 72.81 96 SER A O 1
ATOM 666 N N . PHE A 1 97 ? -4.060 11.279 20.878 1.00 77.38 97 PHE A N 1
ATOM 667 C CA . PHE A 1 97 ? -2.936 11.996 21.494 1.00 77.38 97 PHE A CA 1
ATOM 668 C C . PHE A 1 97 ? -2.725 11.641 22.972 1.00 77.38 97 PHE A C 1
ATOM 670 O O . PHE A 1 97 ? -1.856 12.217 23.627 1.00 77.38 97 PHE A O 1
ATOM 677 N N . SER A 1 98 ? -3.491 10.695 23.520 1.00 81.81 98 SER A N 1
ATOM 678 C CA . SER A 1 98 ? -3.281 10.251 24.898 1.00 81.81 98 SER A CA 1
ATOM 679 C C . SER A 1 98 ? -1.970 9.459 25.021 1.00 81.81 98 SER A C 1
ATOM 681 O O . SER A 1 98 ? -1.653 8.674 24.123 1.00 81.81 98 SER A O 1
ATOM 683 N N . PRO A 1 99 ? -1.234 9.579 26.145 1.00 77.62 99 PRO A N 1
ATOM 684 C CA . PRO A 1 99 ? 0.051 8.908 26.362 1.00 77.62 99 PRO A CA 1
ATOM 685 C C . PRO A 1 99 ? 0.110 7.414 25.979 1.00 77.62 99 PRO A C 1
ATOM 687 O O . PRO A 1 99 ? 1.087 7.025 25.338 1.00 77.62 99 PRO A O 1
ATOM 690 N N . PRO A 1 100 ? -0.897 6.566 26.297 1.00 79.06 100 PRO A N 1
ATOM 691 C CA . PRO A 1 100 ? -0.851 5.147 25.929 1.00 79.06 100 PRO A CA 1
ATOM 692 C C . PRO A 1 100 ? -0.944 4.896 24.416 1.00 79.06 100 PRO A C 1
ATOM 694 O O . PRO A 1 100 ? -0.379 3.925 23.922 1.00 79.06 100 PRO A O 1
ATOM 697 N N . ASN A 1 101 ? -1.618 5.772 23.669 1.00 80.94 101 ASN A N 1
ATOM 698 C CA . ASN A 1 101 ? -1.798 5.635 22.221 1.00 80.94 101 ASN A CA 1
ATOM 699 C C . ASN A 1 101 ? -0.666 6.301 21.435 1.00 80.94 101 ASN A C 1
ATOM 701 O O . ASN A 1 101 ? -0.389 5.919 20.297 1.00 80.94 101 ASN A O 1
ATOM 705 N N . LEU A 1 102 ? 0.020 7.259 22.059 1.00 82.00 102 LEU A N 1
ATOM 706 C CA . LEU A 1 102 ? 1.064 8.062 21.438 1.00 82.00 102 LEU A CA 1
ATOM 707 C C . LEU A 1 102 ? 2.234 7.193 20.963 1.00 82.00 102 LEU A C 1
ATOM 709 O O . LEU A 1 102 ? 2.724 7.390 19.855 1.00 82.00 102 LEU A O 1
ATOM 713 N N . LEU A 1 103 ? 2.618 6.168 21.735 1.00 84.69 103 LEU A N 1
ATOM 714 C CA . LEU A 1 103 ? 3.650 5.211 21.319 1.00 84.69 103 LEU A CA 1
ATOM 715 C C . LEU A 1 103 ? 3.243 4.441 20.055 1.00 84.69 103 LEU A C 1
ATOM 717 O O . LEU A 1 103 ? 4.056 4.268 19.150 1.00 84.69 103 LEU A O 1
ATOM 721 N N . THR A 1 104 ? 1.988 4.004 19.970 1.00 82.19 104 THR A N 1
ATOM 722 C CA . THR A 1 104 ? 1.464 3.255 18.821 1.00 82.19 104 THR A CA 1
ATOM 723 C C . THR A 1 104 ? 1.368 4.143 17.583 1.00 82.19 104 THR A C 1
ATOM 725 O O . THR A 1 104 ? 1.777 3.732 16.500 1.00 82.19 104 THR A O 1
ATOM 728 N N . VAL A 1 105 ? 0.885 5.378 17.744 1.00 82.25 105 VAL A N 1
ATOM 729 C CA . VAL A 1 105 ? 0.758 6.362 16.658 1.00 82.25 105 VAL A CA 1
ATOM 730 C C . VAL A 1 105 ? 2.133 6.772 16.138 1.00 82.25 105 VAL A C 1
ATOM 732 O O . VAL A 1 105 ? 2.375 6.717 14.932 1.00 82.25 105 VAL A O 1
ATOM 735 N N . VAL A 1 106 ? 3.058 7.127 17.034 1.00 82.81 106 VAL A N 1
ATOM 736 C CA . VAL A 1 106 ? 4.427 7.506 16.663 1.00 82.81 106 VAL A CA 1
ATOM 737 C C . VAL A 1 106 ? 5.169 6.317 16.070 1.00 82.81 106 VAL A C 1
ATOM 739 O O . VAL A 1 106 ? 5.802 6.473 15.033 1.00 82.81 106 VAL A O 1
ATOM 742 N N . GLY A 1 107 ? 5.055 5.126 16.660 1.00 82.94 107 GLY A N 1
ATOM 743 C CA . GLY A 1 107 ? 5.677 3.909 16.142 1.00 82.94 107 GLY A CA 1
ATOM 744 C C . GLY A 1 107 ? 5.178 3.553 14.743 1.00 82.94 107 GLY A C 1
ATOM 745 O O . GLY A 1 107 ? 5.982 3.284 13.852 1.00 82.94 107 GLY A O 1
ATOM 746 N N . HIS A 1 108 ? 3.865 3.622 14.512 1.00 81.31 108 HIS A N 1
ATOM 747 C CA . HIS A 1 108 ? 3.287 3.394 13.190 1.00 81.31 108 HIS A CA 1
ATOM 748 C C . HIS A 1 108 ? 3.727 4.463 12.181 1.00 81.31 108 HIS A C 1
ATOM 750 O O . HIS A 1 108 ? 4.097 4.127 11.058 1.00 81.31 108 HIS A O 1
ATOM 756 N N . GLY A 1 109 ? 3.748 5.735 12.590 1.00 78.88 109 GLY A N 1
ATOM 757 C CA . GLY A 1 109 ? 4.215 6.846 11.762 1.00 78.88 109 GLY A CA 1
ATOM 758 C C . GLY A 1 109 ? 5.686 6.712 11.370 1.00 78.88 109 GLY A C 1
ATOM 759 O O . GLY A 1 109 ? 6.015 6.824 10.191 1.00 78.88 109 GLY A O 1
ATOM 760 N N . LEU A 1 110 ? 6.564 6.402 12.329 1.00 81.19 110 LEU A N 1
ATOM 761 C CA . LEU A 1 110 ? 7.992 6.183 12.084 1.00 81.19 110 LEU A CA 1
ATOM 762 C C . LEU A 1 110 ? 8.212 4.998 11.148 1.00 81.19 110 LEU A C 1
ATOM 764 O O . LEU A 1 110 ? 8.873 5.151 10.128 1.00 81.19 110 LEU A O 1
ATOM 768 N N . LEU A 1 111 ? 7.609 3.842 11.436 1.00 81.81 111 LEU A N 1
ATOM 769 C CA . LEU A 1 111 ? 7.735 2.658 10.581 1.00 81.81 111 LEU A CA 1
ATOM 770 C C . LEU A 1 111 ? 7.188 2.910 9.171 1.00 81.81 111 LEU A C 1
ATOM 772 O O . LEU A 1 111 ? 7.804 2.495 8.189 1.00 81.81 111 LEU A O 1
ATOM 776 N N . GLY A 1 112 ? 6.063 3.619 9.067 1.00 78.19 112 GLY A N 1
ATOM 777 C CA . GLY A 1 112 ? 5.450 3.997 7.800 1.00 78.19 112 GLY A CA 1
ATOM 778 C C . GLY A 1 112 ? 6.354 4.903 6.969 1.00 78.19 112 GLY A C 1
ATOM 779 O O . GLY A 1 112 ? 6.654 4.566 5.826 1.00 78.19 112 GLY A O 1
ATOM 780 N N . VAL A 1 113 ? 6.834 6.008 7.552 1.00 76.38 113 VAL A N 1
ATOM 781 C CA . VAL A 1 113 ? 7.698 6.991 6.875 1.00 76.38 113 VAL A CA 1
ATOM 782 C C . VAL A 1 113 ? 9.066 6.403 6.543 1.00 76.38 113 VAL A C 1
ATOM 784 O O . VAL A 1 113 ? 9.584 6.632 5.453 1.00 76.38 113 VAL A O 1
ATOM 787 N N . THR A 1 114 ? 9.659 5.611 7.437 1.00 78.69 114 THR A N 1
ATOM 788 C CA . THR A 1 114 ? 10.908 4.902 7.139 1.00 78.69 114 THR A CA 1
ATOM 789 C C . THR A 1 114 ? 10.703 3.911 5.994 1.00 78.69 114 THR A C 1
ATOM 791 O O . THR A 1 114 ? 11.516 3.871 5.073 1.00 78.69 114 THR A O 1
ATOM 794 N N . GLY A 1 115 ? 9.600 3.155 5.995 1.00 75.12 115 GLY A N 1
ATOM 795 C CA . GLY A 1 115 ? 9.278 2.198 4.937 1.00 75.12 115 GLY A CA 1
ATOM 796 C C . GLY A 1 115 ? 9.040 2.855 3.573 1.00 75.12 115 GLY A C 1
ATOM 797 O O . GLY A 1 115 ? 9.581 2.399 2.561 1.00 75.12 115 GLY A O 1
ATOM 798 N N . THR A 1 116 ? 8.270 3.945 3.523 1.00 71.06 116 THR A N 1
ATOM 799 C CA . THR A 1 116 ? 8.060 4.712 2.285 1.00 71.06 116 THR A CA 1
ATOM 800 C C . THR A 1 116 ? 9.330 5.434 1.852 1.00 71.06 116 THR A C 1
ATOM 802 O O . THR A 1 116 ? 9.662 5.404 0.668 1.00 71.06 116 THR A O 1
ATOM 805 N N . GLY A 1 117 ? 10.109 5.992 2.779 1.00 71.00 117 GLY A N 1
ATOM 806 C CA . GLY A 1 117 ? 11.417 6.585 2.498 1.00 71.00 117 GLY A CA 1
ATOM 807 C C . GLY A 1 117 ? 12.384 5.582 1.861 1.00 71.00 117 GLY A C 1
ATOM 808 O O . GLY A 1 117 ? 12.919 5.844 0.785 1.00 71.00 117 GLY A O 1
ATOM 809 N N . MET A 1 118 ? 12.537 4.392 2.455 1.00 74.44 118 MET A N 1
ATOM 810 C CA . MET A 1 118 ? 13.361 3.308 1.902 1.00 74.44 118 MET A CA 1
ATOM 811 C C . MET A 1 118 ? 12.893 2.879 0.511 1.00 74.44 118 MET A C 1
ATOM 813 O O . MET A 1 118 ? 13.715 2.721 -0.390 1.00 74.44 118 MET A O 1
ATOM 817 N N . GLN A 1 119 ? 11.580 2.722 0.307 1.00 69.12 119 GLN A N 1
ATOM 818 C CA . GLN A 1 119 ? 11.030 2.393 -1.010 1.00 69.12 119 GLN A CA 1
ATOM 819 C C . GLN A 1 119 ? 11.387 3.458 -2.045 1.00 69.12 119 GLN A C 1
ATOM 821 O O . GLN A 1 119 ? 11.774 3.133 -3.165 1.00 69.12 119 GLN A O 1
ATOM 826 N N . THR A 1 120 ? 11.211 4.723 -1.688 1.00 67.06 120 THR A N 1
ATOM 827 C CA . THR A 1 120 ? 11.352 5.826 -2.635 1.00 67.06 120 THR A CA 1
ATOM 828 C C . THR A 1 120 ? 12.814 6.029 -3.013 1.00 67.06 120 THR A C 1
ATOM 830 O O . THR A 1 120 ? 13.111 6.199 -4.191 1.00 67.06 120 THR A O 1
ATOM 833 N N . SER A 1 121 ? 13.732 5.861 -2.057 1.00 65.56 121 SER A N 1
ATOM 834 C CA . SER A 1 121 ? 15.174 5.778 -2.317 1.00 65.56 121 SER A CA 1
ATOM 835 C C . SER A 1 121 ? 15.562 4.537 -3.132 1.00 65.56 121 SER A C 1
ATOM 837 O O . SER A 1 121 ? 16.430 4.604 -3.992 1.00 65.56 121 SER A O 1
ATOM 839 N N . ALA A 1 122 ? 14.908 3.389 -2.938 1.00 65.19 122 ALA A N 1
ATOM 840 C CA . ALA A 1 122 ? 15.171 2.215 -3.773 1.00 65.19 122 ALA A CA 1
ATOM 841 C C . ALA A 1 122 ? 14.764 2.449 -5.240 1.00 65.19 122 ALA A C 1
ATOM 843 O O . ALA A 1 122 ? 15.444 1.975 -6.147 1.00 65.19 122 ALA A O 1
ATOM 844 N N . MET A 1 123 ? 13.690 3.211 -5.485 1.00 64.12 123 MET A N 1
ATOM 845 C CA . MET A 1 123 ? 13.244 3.565 -6.840 1.00 64.12 123 MET A CA 1
ATOM 846 C C . MET A 1 123 ? 14.177 4.548 -7.560 1.00 64.12 123 MET A C 1
ATOM 848 O O . MET A 1 123 ? 14.084 4.661 -8.780 1.00 64.12 123 MET A O 1
ATOM 852 N N . THR A 1 124 ? 15.060 5.253 -6.845 1.00 63.62 124 THR A N 1
ATOM 853 C CA . THR A 1 124 ? 16.093 6.093 -7.475 1.00 63.62 124 THR A CA 1
ATOM 854 C C . THR A 1 124 ? 17.357 5.306 -7.822 1.00 63.62 124 THR A C 1
ATOM 856 O O . THR A 1 124 ? 18.071 5.696 -8.740 1.00 63.62 124 THR A O 1
ATOM 859 N N . LEU A 1 125 ? 17.620 4.191 -7.129 1.00 62.72 125 LEU A N 1
ATOM 860 C CA . LEU A 1 125 ? 18.805 3.345 -7.325 1.00 62.72 125 LEU A CA 1
ATOM 861 C C . LEU A 1 125 ? 18.567 2.164 -8.278 1.00 62.72 125 LEU A C 1
ATOM 863 O O . LEU A 1 125 ? 19.511 1.665 -8.886 1.00 62.72 125 LEU A O 1
ATOM 867 N N . ALA A 1 126 ? 17.323 1.703 -8.407 1.00 64.12 126 ALA A N 1
ATOM 868 C CA . ALA A 1 126 ? 16.957 0.559 -9.232 1.00 64.12 126 ALA A CA 1
ATOM 869 C C . ALA A 1 126 ? 15.668 0.825 -10.029 1.00 64.12 126 ALA A C 1
ATOM 871 O O . ALA A 1 126 ? 14.814 1.602 -9.591 1.00 64.12 126 ALA A O 1
ATOM 872 N N . PRO A 1 127 ? 15.468 0.151 -11.180 1.00 64.94 127 PRO A N 1
ATOM 873 C CA . PRO A 1 127 ? 14.238 0.271 -11.951 1.00 64.94 127 PRO A CA 1
ATOM 874 C C . PRO A 1 127 ? 13.008 -0.007 -11.080 1.00 64.94 127 PRO A C 1
ATOM 876 O O . PRO A 1 127 ? 12.961 -1.006 -10.360 1.00 64.94 127 PRO A O 1
ATOM 879 N N . ALA A 1 128 ? 11.974 0.835 -11.192 1.00 61.03 128 ALA A N 1
ATOM 880 C CA . ALA A 1 128 ? 10.739 0.723 -10.405 1.00 61.03 128 ALA A CA 1
ATOM 881 C C . ALA A 1 128 ? 10.073 -0.663 -10.498 1.00 61.03 128 ALA A C 1
ATOM 883 O O . ALA A 1 128 ? 9.381 -1.092 -9.574 1.00 61.03 128 ALA A O 1
ATOM 884 N N . ALA A 1 129 ? 10.311 -1.386 -11.596 1.00 56.81 129 ALA A N 1
ATOM 885 C CA . ALA A 1 129 ? 9.894 -2.771 -11.742 1.00 56.81 129 ALA A CA 1
ATOM 886 C C . ALA A 1 129 ? 10.509 -3.663 -10.644 1.00 56.81 129 ALA A C 1
ATOM 888 O O . ALA A 1 129 ? 9.774 -4.368 -9.955 1.00 56.81 129 ALA A O 1
ATOM 889 N N . TYR A 1 130 ? 11.822 -3.574 -10.410 1.00 59.69 130 TYR A N 1
ATOM 890 C CA . TYR A 1 130 ? 12.557 -4.400 -9.440 1.00 59.69 130 TYR A CA 1
ATOM 891 C C . TYR A 1 130 ? 12.096 -4.142 -8.006 1.00 59.69 130 TYR A C 1
ATOM 893 O O . TYR A 1 130 ? 11.831 -5.072 -7.245 1.00 59.69 130 TYR A O 1
ATOM 901 N N . VAL A 1 131 ? 11.885 -2.869 -7.668 1.00 62.03 131 VAL A N 1
ATOM 902 C CA . VAL A 1 131 ? 11.350 -2.462 -6.362 1.00 62.03 131 VAL A CA 1
ATOM 903 C C . VAL A 1 131 ? 9.925 -2.991 -6.156 1.00 62.03 131 VAL A C 1
ATOM 905 O O . VAL A 1 131 ? 9.589 -3.467 -5.071 1.00 62.03 131 VAL A O 1
ATOM 908 N N . ASN A 1 132 ? 9.090 -2.979 -7.200 1.00 62.53 132 ASN A N 1
ATOM 909 C CA . ASN A 1 132 ? 7.738 -3.537 -7.137 1.00 62.53 132 ASN A CA 1
ATOM 910 C C . ASN A 1 132 ? 7.719 -5.066 -7.015 1.00 62.53 132 ASN A C 1
ATOM 912 O O . ASN A 1 132 ? 6.857 -5.600 -6.316 1.00 62.53 132 ASN A O 1
ATOM 916 N N . ALA A 1 133 ? 8.655 -5.774 -7.648 1.00 63.81 133 ALA A N 1
ATOM 917 C CA . ALA A 1 133 ? 8.790 -7.219 -7.479 1.00 63.81 133 ALA A CA 1
ATOM 918 C C . ALA A 1 133 ? 9.163 -7.575 -6.031 1.00 63.81 133 ALA A C 1
ATOM 920 O O . ALA A 1 133 ? 8.494 -8.400 -5.410 1.00 63.81 133 ALA A O 1
ATOM 921 N N . ILE A 1 134 ? 10.147 -6.876 -5.452 1.00 67.25 134 ILE A N 1
ATOM 922 C CA . ILE A 1 134 ? 10.554 -7.057 -4.049 1.00 67.25 134 ILE A CA 1
ATOM 923 C C . ILE A 1 134 ? 9.399 -6.731 -3.090 1.00 67.25 134 ILE A C 1
ATOM 925 O O . ILE A 1 134 ? 9.128 -7.489 -2.163 1.00 67.25 134 ILE A O 1
ATOM 929 N N . ARG A 1 135 ? 8.646 -5.653 -3.339 1.00 68.94 135 ARG A N 1
ATOM 930 C CA . ARG A 1 135 ? 7.460 -5.299 -2.540 1.00 68.94 135 ARG A CA 1
ATOM 931 C C . ARG A 1 135 ? 6.398 -6.394 -2.537 1.00 68.94 135 ARG A C 1
ATOM 933 O O . ARG A 1 135 ? 5.761 -6.636 -1.517 1.00 68.94 135 ARG A O 1
ATOM 940 N N . ARG A 1 136 ? 6.185 -7.062 -3.670 1.00 67.69 136 ARG A N 1
ATOM 941 C CA . ARG A 1 136 ? 5.211 -8.157 -3.759 1.00 67.69 136 ARG A CA 1
ATOM 942 C C . ARG A 1 136 ? 5.682 -9.406 -3.007 1.00 67.69 136 ARG A C 1
ATOM 944 O O . ARG A 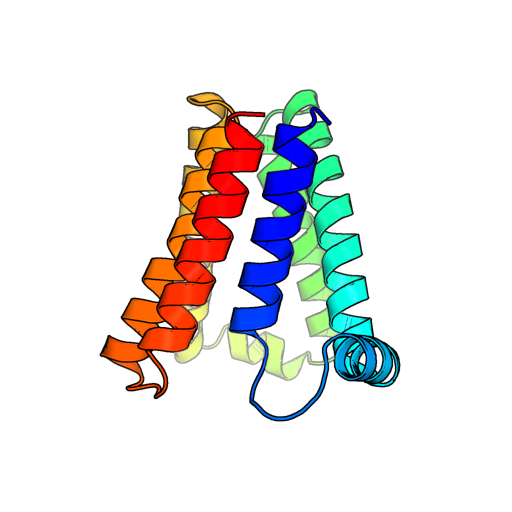1 136 ? 4.839 -10.101 -2.446 1.00 67.69 136 ARG A O 1
ATOM 951 N N . MET A 1 137 ? 6.994 -9.621 -2.871 1.00 69.19 137 MET A N 1
ATOM 952 C CA . MET A 1 137 ? 7.558 -10.665 -1.999 1.00 69.19 137 MET A CA 1
ATOM 953 C C . MET A 1 137 ? 7.244 -10.437 -0.512 1.00 69.19 137 MET A C 1
ATOM 955 O O . MET A 1 137 ? 7.162 -11.404 0.245 1.00 69.19 137 MET A O 1
ATOM 959 N N . SER A 1 138 ? 6.975 -9.199 -0.077 1.00 72.75 138 SER A N 1
ATOM 960 C CA . SER A 1 138 ? 6.525 -8.923 1.297 1.00 72.75 138 SER A CA 1
ATOM 961 C C . SER A 1 138 ? 5.202 -9.618 1.641 1.00 72.75 138 SER A C 1
ATOM 963 O O . SER A 1 138 ? 4.971 -9.922 2.807 1.00 72.75 138 SER A O 1
ATOM 965 N N . ALA A 1 139 ? 4.363 -9.951 0.650 1.00 70.88 139 ALA A N 1
ATOM 966 C CA . ALA A 1 139 ? 3.159 -10.754 0.875 1.00 70.88 139 ALA A CA 1
ATOM 967 C C . ALA A 1 139 ? 3.492 -12.182 1.348 1.00 70.88 139 ALA A C 1
ATOM 969 O O . ALA A 1 139 ? 2.771 -12.738 2.173 1.00 70.88 139 ALA A O 1
ATOM 970 N N . VAL A 1 140 ? 4.605 -12.761 0.882 1.00 77.25 140 VAL A N 1
ATOM 971 C CA . VAL A 1 140 ? 5.091 -14.073 1.347 1.00 77.25 140 VAL A CA 1
ATOM 972 C C . VAL A 1 140 ? 5.513 -13.979 2.811 1.00 77.25 140 VAL A C 1
ATOM 974 O O . VAL A 1 140 ? 5.104 -14.809 3.622 1.00 77.25 140 VAL A O 1
ATOM 977 N N . LEU A 1 141 ? 6.262 -12.931 3.171 1.00 75.38 141 LEU A N 1
ATOM 978 C CA . LEU A 1 141 ? 6.649 -12.676 4.560 1.00 75.38 141 LEU A CA 1
ATOM 979 C C . LEU A 1 141 ? 5.428 -12.454 5.455 1.00 75.38 141 LEU A C 1
ATOM 981 O O . LEU A 1 141 ? 5.382 -13.014 6.542 1.00 75.38 141 LEU A O 1
ATOM 985 N N . ALA A 1 142 ? 4.416 -11.717 4.989 1.00 76.94 142 ALA A N 1
ATOM 986 C CA . ALA A 1 142 ? 3.175 -11.503 5.730 1.00 76.94 142 ALA A CA 1
ATOM 987 C C . ALA A 1 142 ? 2.424 -12.817 6.008 1.00 76.94 142 ALA A C 1
ATOM 989 O O . ALA A 1 142 ? 1.947 -13.020 7.120 1.00 76.94 142 ALA A O 1
ATOM 990 N N . VAL A 1 143 ? 2.369 -13.741 5.040 1.00 76.94 143 VAL A N 1
ATOM 991 C CA . VAL A 1 143 ? 1.768 -15.074 5.236 1.00 76.94 143 VAL A CA 1
ATOM 992 C C . VAL A 1 143 ? 2.567 -15.909 6.245 1.00 76.94 143 VAL A C 1
ATOM 994 O O . VAL A 1 143 ? 1.976 -16.570 7.101 1.00 76.94 143 VAL A O 1
ATOM 997 N N . LEU A 1 144 ? 3.903 -15.868 6.177 1.00 80.44 144 LEU A N 1
ATOM 998 C CA . LEU A 1 144 ? 4.775 -16.577 7.120 1.00 80.44 144 LEU A CA 1
ATOM 999 C C . LEU A 1 144 ? 4.652 -16.013 8.543 1.00 80.44 144 LEU A C 1
ATOM 1001 O O . LEU A 1 144 ? 4.519 -16.784 9.493 1.00 80.44 144 LEU A O 1
ATOM 1005 N N . LEU A 1 145 ? 4.630 -14.685 8.691 1.00 78.19 145 LEU A N 1
ATOM 1006 C CA . LEU A 1 145 ? 4.432 -14.012 9.977 1.00 78.19 145 LEU A CA 1
ATOM 1007 C C . LEU A 1 145 ? 3.028 -14.270 10.536 1.00 78.19 145 LEU A C 1
ATOM 1009 O O . LEU A 1 145 ? 2.888 -14.554 11.721 1.00 78.19 145 LEU A O 1
ATOM 1013 N N . GLY A 1 146 ? 2.001 -14.237 9.679 1.00 77.56 146 GLY A N 1
ATOM 1014 C CA . GLY A 1 146 ? 0.620 -14.586 10.020 1.00 77.56 146 GLY A CA 1
ATOM 1015 C C . GLY A 1 146 ? 0.517 -15.981 10.635 1.00 77.56 146 GLY A C 1
ATOM 1016 O O . GLY A 1 146 ? -0.090 -16.182 11.689 1.00 77.56 146 GLY A O 1
ATOM 1017 N N . ARG A 1 147 ? 1.229 -16.951 10.052 1.00 79.44 147 ARG A N 1
ATOM 1018 C CA . ARG A 1 147 ? 1.323 -18.305 10.606 1.00 79.44 147 ARG A CA 1
ATOM 1019 C C . ARG A 1 147 ? 2.128 -18.371 11.902 1.00 79.44 147 ARG A C 1
ATOM 1021 O O . ARG A 1 147 ? 1.694 -19.052 12.828 1.00 79.44 147 ARG A O 1
ATOM 1028 N N . ALA A 1 148 ? 3.291 -17.726 11.962 1.00 81.06 148 ALA A N 1
ATOM 1029 C CA . ALA A 1 148 ? 4.189 -17.808 13.112 1.00 81.06 148 ALA A CA 1
ATOM 1030 C C . ALA A 1 148 ? 3.615 -17.113 14.359 1.00 81.06 148 ALA A C 1
ATOM 1032 O O . ALA A 1 148 ? 3.734 -17.642 15.461 1.00 81.06 148 ALA A O 1
ATOM 1033 N N . LEU A 1 149 ? 2.967 -15.959 14.176 1.00 81.88 149 LEU A N 1
ATOM 1034 C CA . LEU A 1 149 ? 2.502 -15.097 15.262 1.00 81.88 149 LEU A CA 1
ATOM 1035 C C . LEU A 1 149 ? 1.022 -15.326 15.609 1.00 81.88 149 LEU A C 1
ATOM 1037 O O . LEU A 1 149 ? 0.675 -15.388 16.785 1.00 81.88 149 LEU A O 1
ATOM 1041 N N . PHE A 1 150 ? 0.158 -15.514 14.604 1.00 79.25 150 PHE A N 1
ATOM 1042 C CA . PHE A 1 150 ? -1.297 -15.638 14.787 1.00 79.25 150 PHE A CA 1
ATOM 1043 C C . PHE A 1 150 ? -1.825 -17.071 14.607 1.00 79.25 150 PHE A C 1
ATOM 1045 O O . PHE A 1 150 ? -3.022 -17.310 14.747 1.00 79.25 150 PHE A O 1
ATOM 1052 N N . ARG A 1 151 ? -0.943 -18.045 14.319 1.00 78.12 151 ARG A N 1
ATOM 1053 C CA . ARG A 1 151 ? -1.274 -19.472 14.113 1.00 78.12 151 ARG A CA 1
ATOM 1054 C C . ARG A 1 151 ? -2.377 -19.728 13.081 1.00 78.12 151 ARG A C 1
ATOM 1056 O O . ARG A 1 151 ? -3.058 -20.751 13.148 1.00 78.12 151 ARG A O 1
ATOM 1063 N N . GLU A 1 152 ? -2.513 -18.856 12.086 1.00 75.19 152 GLU A N 1
ATOM 1064 C CA . GLU A 1 152 ? -3.554 -18.990 11.064 1.00 75.19 152 GLU A CA 1
ATOM 1065 C C . GLU A 1 152 ? -3.475 -20.362 10.345 1.00 75.19 152 GLU A C 1
ATOM 1067 O O . GLU A 1 152 ? -2.368 -20.839 10.049 1.00 75.19 152 GLU A O 1
ATOM 1072 N N . PRO A 1 153 ? -4.612 -21.041 10.093 1.00 68.25 153 PRO A N 1
ATOM 1073 C CA . PRO A 1 153 ? -4.662 -22.293 9.332 1.00 68.25 153 PRO A CA 1
ATOM 1074 C C . PRO A 1 153 ? -4.429 -22.063 7.820 1.00 68.25 153 PRO A C 1
ATOM 1076 O O . PRO A 1 153 ? -4.333 -20.928 7.357 1.00 68.25 153 PRO A O 1
ATOM 1079 N N . ASP A 1 154 ? -4.317 -23.142 7.035 1.00 71.38 154 ASP A N 1
ATOM 1080 C CA . ASP A 1 154 ? -4.145 -23.112 5.566 1.00 71.38 154 ASP A CA 1
ATOM 1081 C C . ASP A 1 154 ? -2.857 -22.445 5.034 1.00 71.38 154 ASP A C 1
ATOM 1083 O O . ASP A 1 154 ? -2.857 -21.773 3.995 1.00 71.38 154 ASP A O 1
ATOM 1087 N N . LEU A 1 155 ? -1.721 -22.689 5.701 1.00 74.81 155 LEU A N 1
ATOM 1088 C CA . LEU A 1 155 ? -0.410 -22.181 5.274 1.00 74.81 155 LEU A CA 1
ATOM 1089 C C . LEU A 1 155 ? -0.083 -22.550 3.819 1.00 74.81 155 LEU A C 1
ATOM 1091 O O . LEU A 1 155 ? 0.332 -21.683 3.057 1.00 74.81 155 LEU A O 1
ATOM 1095 N N . ALA A 1 156 ? -0.296 -23.811 3.426 1.00 71.19 156 ALA A N 1
ATOM 1096 C CA . ALA A 1 156 ? 0.057 -24.291 2.092 1.00 71.19 156 ALA A CA 1
ATOM 1097 C C . ALA A 1 156 ? -0.659 -23.489 0.994 1.00 71.19 156 ALA A C 1
ATOM 1099 O O . ALA A 1 156 ? -0.003 -22.989 0.087 1.00 71.19 156 ALA A O 1
ATOM 1100 N N . ARG A 1 157 ? -1.977 -23.268 1.126 1.00 72.69 157 ARG A N 1
ATOM 1101 C CA . ARG A 1 157 ? -2.779 -22.525 0.139 1.00 72.69 157 ARG A CA 1
ATOM 1102 C C . ARG A 1 157 ? -2.355 -21.060 0.034 1.00 72.69 157 ARG A C 1
ATOM 1104 O O . ARG A 1 157 ? -2.217 -20.533 -1.072 1.00 72.69 157 ARG A O 1
ATOM 1111 N N . ARG A 1 158 ? -2.139 -20.397 1.174 1.00 74.06 158 ARG A N 1
ATOM 1112 C CA . ARG A 1 158 ? -1.745 -18.978 1.225 1.00 74.06 158 ARG A CA 1
ATOM 1113 C C . ARG A 1 158 ? -0.316 -18.775 0.727 1.00 74.06 158 ARG A C 1
ATOM 1115 O O . ARG A 1 158 ? -0.068 -17.827 -0.011 1.00 74.06 158 ARG A O 1
ATOM 1122 N N . LEU A 1 159 ? 0.594 -19.695 1.042 1.00 75.31 159 LEU A N 1
ATOM 1123 C CA . LEU A 1 159 ? 1.969 -19.659 0.555 1.00 75.31 159 LEU A CA 1
ATOM 1124 C C . LEU A 1 159 ? 2.026 -19.901 -0.957 1.00 75.31 159 LEU A C 1
ATOM 1126 O O . LEU A 1 159 ? 2.653 -19.119 -1.666 1.00 75.31 159 LEU A O 1
ATOM 1130 N N . THR A 1 160 ? 1.314 -20.910 -1.476 1.00 71.88 160 THR A N 1
ATOM 1131 C CA . THR A 1 160 ? 1.258 -21.164 -2.927 1.00 71.88 160 THR A CA 1
ATOM 1132 C C . THR A 1 160 ? 0.684 -19.977 -3.687 1.00 71.88 160 THR A C 1
ATOM 1134 O O . THR A 1 160 ? 1.193 -19.621 -4.744 1.00 71.88 160 THR A O 1
ATOM 1137 N N . ALA A 1 161 ? -0.343 -19.326 -3.140 1.00 67.19 161 ALA A N 1
ATOM 1138 C CA . ALA A 1 161 ? -0.960 -18.169 -3.770 1.00 67.19 161 ALA A CA 1
ATOM 1139 C C . ALA A 1 161 ? -0.071 -16.909 -3.691 1.00 67.19 161 ALA A C 1
ATOM 1141 O O . ALA A 1 161 ? -0.008 -16.153 -4.662 1.00 67.19 161 ALA A O 1
ATOM 1142 N N . ALA A 1 162 ? 0.685 -16.722 -2.603 1.00 69.50 162 ALA A N 1
ATOM 1143 C CA . ALA A 1 162 ? 1.676 -15.652 -2.494 1.00 69.50 162 ALA A CA 1
ATOM 1144 C C . ALA A 1 162 ? 2.834 -15.861 -3.484 1.00 69.50 162 ALA A C 1
ATOM 1146 O O . ALA A 1 162 ? 3.219 -14.927 -4.184 1.00 69.50 162 ALA A O 1
ATOM 1147 N N . LEU A 1 163 ? 3.330 -17.096 -3.616 1.00 75.50 163 LEU A N 1
ATOM 1148 C CA . LEU A 1 163 ? 4.358 -17.462 -4.593 1.00 75.50 163 LEU A CA 1
ATOM 1149 C C . LEU A 1 163 ? 3.870 -17.281 -6.037 1.00 75.50 163 LEU A C 1
ATOM 1151 O O . LEU A 1 163 ? 4.606 -16.743 -6.858 1.00 75.50 163 LEU A O 1
ATOM 1155 N N . LEU A 1 164 ? 2.618 -17.639 -6.342 1.00 71.81 164 LEU A N 1
ATOM 1156 C CA . LEU A 1 164 ? 1.992 -17.391 -7.649 1.00 71.81 164 LEU A CA 1
ATOM 1157 C C . LEU A 1 164 ? 1.895 -15.894 -7.977 1.00 71.81 164 LEU A C 1
ATOM 1159 O O . LEU A 1 164 ? 2.206 -15.486 -9.096 1.00 71.81 164 LEU A O 1
ATOM 1163 N N . ALA A 1 165 ? 1.511 -15.064 -7.003 1.00 67.75 165 ALA A N 1
ATOM 1164 C CA . ALA A 1 165 ? 1.474 -13.612 -7.172 1.00 67.75 165 ALA A CA 1
ATOM 1165 C C . ALA A 1 165 ? 2.878 -13.018 -7.401 1.00 67.75 165 ALA A C 1
ATOM 1167 O O . ALA A 1 165 ? 3.041 -12.105 -8.216 1.00 67.75 165 ALA A O 1
ATOM 1168 N N . CYS A 1 166 ? 3.898 -13.565 -6.732 1.00 68.31 166 CYS A N 1
ATOM 1169 C CA . CYS A 1 166 ? 5.296 -13.177 -6.920 1.00 68.31 166 CYS A CA 1
ATOM 1170 C C . CYS A 1 166 ? 5.844 -13.626 -8.281 1.00 68.31 166 CYS A C 1
ATOM 1172 O O . CYS A 1 166 ? 6.495 -12.839 -8.964 1.00 68.31 166 CYS A O 1
ATOM 1174 N N . ALA A 1 167 ? 5.520 -14.843 -8.722 1.00 68.25 167 ALA A N 1
ATOM 1175 C CA . ALA A 1 167 ? 5.888 -15.349 -10.041 1.00 68.25 167 ALA A CA 1
ATOM 1176 C C . ALA A 1 167 ? 5.253 -14.512 -11.165 1.00 68.25 167 ALA A C 1
ATOM 1178 O O . ALA A 1 167 ? 5.943 -14.111 -12.098 1.00 68.25 167 ALA A O 1
ATOM 1179 N N . GLY A 1 168 ? 3.970 -14.149 -11.044 1.00 64.25 168 GLY A N 1
ATOM 1180 C CA . GLY A 1 168 ? 3.308 -13.244 -11.992 1.00 64.25 168 GLY A CA 1
ATOM 1181 C C . GLY A 1 168 ? 3.943 -11.853 -12.044 1.00 64.25 168 GLY A C 1
ATOM 1182 O O . GLY A 1 168 ? 4.091 -11.274 -13.120 1.00 64.25 168 GLY A O 1
ATOM 1183 N N . ALA A 1 169 ? 4.381 -11.334 -10.894 1.00 64.19 169 ALA A N 1
ATOM 1184 C CA . ALA A 1 169 ? 5.125 -10.081 -10.821 1.00 64.19 169 ALA A CA 1
ATOM 1185 C C . ALA A 1 169 ? 6.507 -10.164 -11.483 1.00 64.19 169 ALA A C 1
ATOM 1187 O O . ALA A 1 169 ? 6.898 -9.224 -12.170 1.00 64.19 169 ALA A O 1
ATOM 1188 N N . ALA A 1 170 ? 7.222 -11.278 -11.310 1.00 65.94 170 ALA A N 1
ATOM 1189 C CA . ALA A 1 170 ? 8.504 -11.518 -11.964 1.00 65.94 170 ALA A CA 1
ATOM 1190 C C . ALA A 1 170 ? 8.345 -11.626 -13.490 1.00 65.94 170 ALA A C 1
ATOM 1192 O O . ALA A 1 170 ? 9.116 -11.024 -14.230 1.00 65.94 170 ALA A O 1
ATOM 1193 N N . CYS A 1 171 ? 7.298 -12.299 -13.977 1.00 63.06 171 CYS A N 1
ATOM 1194 C CA . CYS A 1 171 ? 6.990 -12.341 -15.408 1.00 63.06 171 CYS A CA 1
ATOM 1195 C C . CYS A 1 171 ? 6.637 -10.958 -15.975 1.00 63.06 171 CYS A C 1
ATOM 1197 O O . CYS A 1 171 ? 7.097 -10.630 -17.059 1.00 63.06 171 CYS A O 1
ATOM 1199 N N . LEU A 1 172 ? 5.871 -10.133 -15.246 1.00 61.94 172 LEU A N 1
ATOM 1200 C CA . LEU A 1 172 ? 5.586 -8.738 -15.628 1.00 61.94 172 LEU A CA 1
ATOM 1201 C C . LEU A 1 172 ? 6.840 -7.856 -15.672 1.00 61.94 172 LEU A C 1
ATOM 1203 O O . LEU A 1 172 ? 6.839 -6.839 -16.355 1.00 61.94 172 LEU A O 1
ATOM 1207 N N . LEU A 1 173 ? 7.871 -8.213 -14.910 1.00 62.47 173 LEU A N 1
ATOM 1208 C CA . LEU A 1 173 ? 9.130 -7.481 -14.836 1.00 62.47 173 LEU A CA 1
ATOM 1209 C C . LEU A 1 173 ? 10.090 -7.832 -15.975 1.00 62.47 173 LEU A C 1
ATOM 1211 O O . LEU A 1 173 ? 10.849 -6.975 -16.413 1.00 62.47 173 LEU A O 1
ATOM 1215 N N . LEU A 1 174 ? 10.066 -9.087 -16.424 1.00 62.88 174 LEU A N 1
ATOM 1216 C CA . LEU A 1 174 ? 10.881 -9.604 -17.528 1.00 62.88 174 LEU A CA 1
ATOM 1217 C C . LEU A 1 174 ? 10.244 -9.362 -18.913 1.00 62.88 174 LEU A C 1
ATOM 1219 O O . LEU A 1 174 ? 10.815 -9.760 -19.926 1.00 62.88 174 LEU A O 1
ATOM 1223 N N . ALA A 1 175 ? 9.051 -8.764 -18.936 1.00 54.62 175 ALA A N 1
ATOM 1224 C CA . ALA A 1 175 ? 8.210 -8.490 -20.099 1.00 54.62 175 ALA A CA 1
ATOM 1225 C C . ALA A 1 175 ? 8.439 -7.093 -20.682 1.00 54.62 175 ALA A C 1
ATOM 1227 O O . ALA A 1 175 ? 8.308 -6.979 -21.925 1.00 54.62 175 ALA A O 1
#

Sequence (175 aa):
PSALGWIGLGLSLAGTVSLSGGGGGGRLGRLRALFSRRDALDALGAAFFLGFLAAVDRYGALRIGPPSYLVCAHGGAAGVAALVALATTPRGFGESFSPPNLLTVVGHGLLGVTGTGMQTSAMTLAPAAYVNAIRRMSAVLAVLLGRALFREPDLARRLTAALLACAGAACLLLA

Radius of gyration: 19.21 Å; chains: 1; bounding box: 42×42×51 Å

Foldseek 3Di:
DPPLLVVLVVLLVVLVCLLVDDDDDDPVVVVVVLVVDPVSVVVVVVVVVVVVVVVVLVVQCVPPNNVVSCCCVVVVVVVVVLVVCCVPPVPVSVVCPDPVNVCVVVVCVVVVCVVSVVLSVVVVVDPNLVSVLVVLCVQLVVLVCCCVPVVDPDSVSNNVSSVSSSVSSVSSSVD

pLDDT: mean 70.96, std 8.57, range [44.03, 86.88]

Secondary structure (DSSP, 8-state):
--HHHHHHHHHHHHHHHHHH--SS--HHHHHHHHHT-HHHHHHHHHHHHHHHHHHHHHHHHHHH-HHHHHHHHHHHHHHHHHHHHHHH-HHHHHHHTSHHHHHHHHHHHHHHHHHHHHHHHHHHHS-HHHHHHHHHHHHHHHHHHHHHHH--S-HHHHHHHHHHHHHHHHHHH--